Protein AF-A0A075KKU3-F1 (afdb_monomer_lite)

Structure (mmCIF, N/CA/C/O backbone):
data_AF-A0A075KKU3-F1
#
_entry.id   AF-A0A075KKU3-F1
#
loop_
_atom_site.group_PDB
_atom_site.id
_atom_site.type_symbol
_atom_site.label_atom_id
_atom_site.label_alt_id
_atom_site.label_comp_id
_atom_site.label_asym_id
_atom_site.label_entity_id
_atom_site.label_seq_id
_atom_site.pdbx_PDB_ins_code
_atom_site.Cartn_x
_atom_site.Cartn_y
_atom_site.Cartn_z
_atom_site.occupancy
_atom_site.B_iso_or_equiv
_atom_site.auth_seq_id
_atom_site.auth_comp_id
_atom_site.auth_asym_id
_atom_site.auth_atom_id
_atom_site.pdbx_PDB_model_num
ATOM 1 N N . MET A 1 1 ? -11.821 4.908 -2.402 1.00 57.75 1 MET A N 1
ATOM 2 C CA . MET A 1 1 ? -10.361 5.062 -2.504 1.00 57.75 1 MET A CA 1
ATOM 3 C C . MET A 1 1 ? -9.953 4.494 -3.857 1.00 57.75 1 MET A C 1
ATOM 5 O O . MET A 1 1 ? -10.589 3.549 -4.305 1.00 57.75 1 MET A O 1
ATOM 9 N N . ASN A 1 2 ? -9.047 5.140 -4.581 1.00 56.44 2 ASN A N 1
ATOM 10 C CA . ASN A 1 2 ? -8.658 4.754 -5.942 1.00 56.44 2 ASN A CA 1
ATOM 11 C C . ASN A 1 2 ? -7.353 3.944 -5.912 1.00 56.44 2 ASN A C 1
ATOM 13 O O . ASN A 1 2 ? -6.552 4.147 -5.005 1.00 56.44 2 ASN A O 1
ATOM 17 N N . ARG A 1 3 ? -7.093 3.110 -6.929 1.00 59.72 3 ARG A N 1
ATOM 18 C CA . ARG A 1 3 ? -6.006 2.106 -6.917 1.00 59.72 3 ARG A CA 1
ATOM 19 C C . ARG A 1 3 ? -4.617 2.592 -6.487 1.00 59.72 3 ARG A C 1
ATOM 21 O O . ARG A 1 3 ? -3.818 1.889 -5.878 1.00 59.72 3 ARG A O 1
ATOM 28 N N . ASN A 1 4 ? -4.313 3.835 -6.834 1.00 70.44 4 ASN A N 1
ATOM 29 C CA . ASN A 1 4 ? -3.016 4.435 -6.553 1.00 70.44 4 ASN A CA 1
ATOM 30 C C . ASN A 1 4 ? -2.929 5.034 -5.141 1.00 70.44 4 ASN A C 1
ATOM 32 O O . ASN A 1 4 ? -1.833 5.259 -4.645 1.00 70.44 4 ASN A O 1
ATOM 36 N N . GLU A 1 5 ? -4.051 5.290 -4.470 1.00 81.94 5 GLU A N 1
ATOM 37 C CA . GLU A 1 5 ? -4.075 6.014 -3.196 1.00 81.94 5 GLU A CA 1
ATOM 38 C C . GLU A 1 5 ? -3.486 5.185 -2.050 1.00 81.94 5 GLU A C 1
ATOM 40 O O . GLU A 1 5 ? -2.767 5.741 -1.221 1.00 81.94 5 GLU A O 1
ATOM 45 N N . ILE A 1 6 ? -3.712 3.864 -2.021 1.00 89.31 6 ILE A N 1
ATOM 46 C CA . ILE A 1 6 ? -3.143 2.995 -0.977 1.00 89.31 6 ILE A CA 1
ATOM 47 C C . ILE A 1 6 ? -1.624 2.855 -1.142 1.00 89.31 6 ILE A C 1
ATOM 49 O O . ILE A 1 6 ? -0.877 2.963 -0.171 1.00 89.31 6 ILE A O 1
ATOM 53 N N . LEU A 1 7 ? -1.144 2.719 -2.383 1.00 89.38 7 LEU A N 1
ATOM 54 C CA . LEU A 1 7 ? 0.285 2.614 -2.687 1.00 89.38 7 LEU A CA 1
ATOM 55 C C . LEU A 1 7 ? 1.027 3.929 -2.422 1.00 89.38 7 LEU A C 1
ATOM 57 O O . LEU A 1 7 ? 2.152 3.914 -1.923 1.00 89.38 7 LEU A O 1
ATOM 61 N N . GLU A 1 8 ? 0.399 5.073 -2.696 1.00 90.06 8 GLU A N 1
ATOM 62 C CA . GLU A 1 8 ? 0.961 6.373 -2.326 1.00 90.06 8 GLU A CA 1
ATOM 63 C 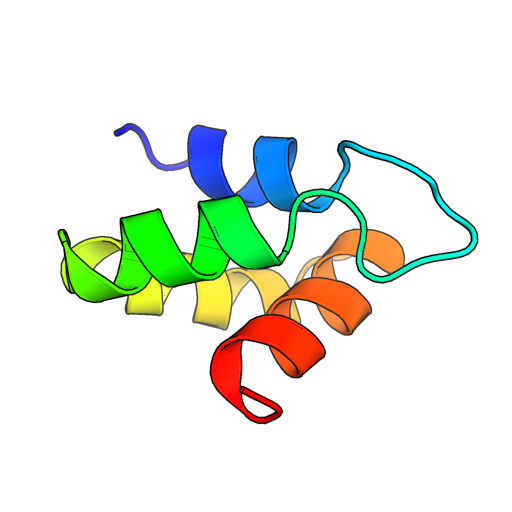C . GLU A 1 8 ? 0.953 6.584 -0.804 1.00 90.06 8 GLU A C 1
ATOM 65 O O . GLU A 1 8 ? 1.936 7.084 -0.253 1.00 90.06 8 GLU A O 1
ATOM 70 N N . LYS A 1 9 ? -0.080 6.120 -0.085 1.00 90.00 9 LYS A N 1
ATOM 71 C CA . LYS A 1 9 ? -0.067 6.118 1.389 1.00 90.00 9 LYS A CA 1
ATOM 72 C C . LYS A 1 9 ? 1.051 5.246 1.959 1.00 90.00 9 LYS A C 1
ATOM 74 O O . LYS A 1 9 ? 1.700 5.670 2.914 1.00 90.00 9 LYS A O 1
ATOM 79 N N . LEU A 1 10 ? 1.341 4.092 1.349 1.00 90.69 10 LEU A N 1
ATOM 80 C CA . LEU A 1 10 ? 2.469 3.237 1.739 1.00 90.69 10 LEU A CA 1
ATOM 81 C C . LEU A 1 10 ? 3.823 3.953 1.608 1.00 90.69 10 LEU A C 1
ATOM 83 O O . LEU A 1 10 ? 4.739 3.651 2.368 1.00 90.69 10 LEU A O 1
ATOM 87 N N . LYS A 1 11 ? 3.978 4.926 0.704 1.00 90.50 11 LYS A N 1
ATOM 88 C CA . LYS A 1 11 ? 5.203 5.745 0.605 1.00 90.50 11 LYS A CA 1
ATOM 89 C C . LYS A 1 11 ? 5.281 6.849 1.663 1.00 90.50 11 LYS A C 1
ATOM 91 O O . LYS A 1 11 ? 6.376 7.311 1.978 1.00 90.50 11 LYS A O 1
ATOM 96 N N . GLY A 1 12 ? 4.139 7.272 2.201 1.00 89.19 12 GLY A N 1
ATOM 97 C CA . GLY A 1 12 ? 4.022 8.383 3.142 1.00 89.19 12 GLY A CA 1
ATOM 98 C C . GLY A 1 12 ? 4.571 8.104 4.546 1.00 89.19 12 GLY A C 1
ATOM 99 O O . GLY A 1 12 ? 4.997 6.996 4.885 1.00 89.19 12 GLY A O 1
ATOM 100 N N . GLY A 1 13 ? 4.548 9.139 5.385 1.00 88.38 13 GLY A N 1
ATOM 101 C CA . GLY A 1 13 ? 4.990 9.075 6.779 1.00 88.38 13 GLY A CA 1
ATOM 102 C C . GLY A 1 13 ? 6.511 9.061 6.954 1.00 88.38 13 GLY A C 1
ATOM 103 O O . GLY A 1 13 ? 7.275 9.355 6.035 1.00 88.38 13 GLY A O 1
ATOM 104 N N . ASP A 1 14 ? 6.962 8.734 8.164 1.00 87.81 14 ASP A N 1
ATOM 105 C CA . ASP A 1 14 ? 8.390 8.665 8.486 1.00 87.81 14 ASP A CA 1
ATOM 106 C C . ASP A 1 14 ? 9.030 7.396 7.897 1.00 87.81 14 ASP A C 1
ATOM 108 O O . ASP A 1 14 ? 8.592 6.277 8.159 1.00 87.81 14 ASP A O 1
ATOM 112 N N . LEU A 1 15 ? 10.096 7.562 7.110 1.00 83.81 15 LEU A N 1
ATOM 113 C CA . LEU A 1 15 ? 10.866 6.468 6.504 1.00 83.81 15 LEU A CA 1
ATOM 114 C C . LEU A 1 15 ? 11.650 5.628 7.525 1.00 83.81 15 LEU A C 1
ATOM 116 O O . LEU A 1 15 ? 12.124 4.547 7.186 1.00 83.81 15 LEU A O 1
ATOM 120 N N . ARG A 1 16 ? 11.800 6.109 8.765 1.00 84.31 16 ARG A N 1
ATOM 121 C CA . ARG A 1 16 ? 12.423 5.377 9.880 1.00 84.31 16 ARG A CA 1
ATOM 122 C C . ARG A 1 16 ? 11.417 4.582 10.720 1.00 84.31 16 ARG A C 1
ATOM 124 O O . ARG A 1 16 ? 11.813 3.984 11.718 1.00 84.31 16 ARG A O 1
ATOM 131 N N . SER A 1 17 ? 10.143 4.565 10.330 1.00 83.19 17 SER A N 1
ATOM 132 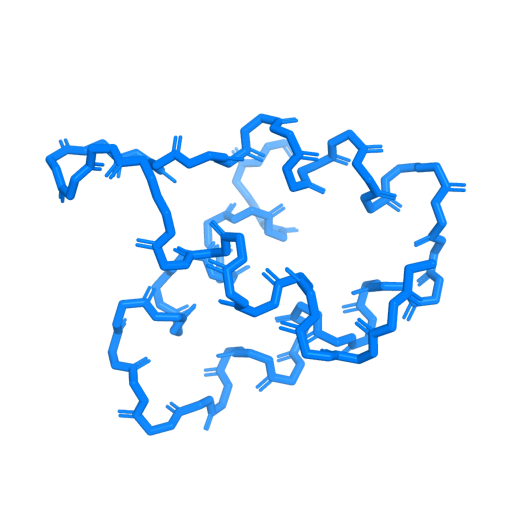C CA . SER A 1 17 ? 9.069 3.798 10.967 1.00 83.19 17 SER A CA 1
ATOM 133 C C . SER A 1 17 ? 8.246 3.024 9.924 1.00 83.19 17 SER A C 1
ATOM 135 O O . SER A 1 17 ? 8.577 3.006 8.732 1.00 83.19 17 SER A O 1
ATOM 137 N N . ILE A 1 18 ? 7.133 2.418 10.356 1.00 82.75 18 ILE A N 1
ATOM 138 C CA . ILE A 1 18 ? 6.134 1.807 9.462 1.00 82.75 18 ILE A CA 1
ATOM 139 C C . ILE A 1 18 ? 5.432 2.831 8.540 1.00 82.75 18 ILE A C 1
ATOM 141 O O . ILE A 1 18 ? 4.628 2.447 7.695 1.00 82.75 18 ILE A O 1
ATOM 145 N N . GLY A 1 19 ? 5.736 4.131 8.666 1.00 88.38 19 GLY A N 1
ATOM 146 C CA . GLY A 1 19 ? 5.103 5.203 7.902 1.00 88.38 19 GLY A CA 1
ATOM 147 C C . GLY A 1 19 ? 3.655 5.419 8.333 1.00 88.38 19 GLY A C 1
ATOM 148 O O . GLY A 1 19 ? 3.348 5.385 9.524 1.00 88.38 19 GLY A O 1
ATOM 149 N N . ASN A 1 20 ? 2.759 5.595 7.364 1.00 91.19 20 ASN A N 1
ATOM 150 C CA . ASN A 1 20 ? 1.315 5.729 7.597 1.00 91.19 20 ASN A CA 1
ATOM 151 C C . ASN A 1 20 ? 0.613 4.371 7.819 1.00 91.19 20 ASN A C 1
ATOM 153 O O . ASN A 1 20 ? -0.565 4.231 7.501 1.00 91.19 20 ASN A O 1
ATOM 157 N N . GLY A 1 21 ? 1.320 3.357 8.333 1.00 89.50 21 GLY A N 1
ATOM 158 C CA . GLY A 1 21 ? 0.822 1.978 8.382 1.00 89.50 21 GLY A CA 1
ATOM 159 C C . GLY A 1 21 ? -0.514 1.816 9.117 1.00 89.50 21 GLY A C 1
ATOM 160 O O . GLY A 1 21 ? -1.447 1.228 8.588 1.00 89.50 21 GLY A O 1
ATOM 161 N N . GLY A 1 22 ? -0.684 2.473 10.268 1.00 88.75 22 GLY A N 1
ATOM 162 C CA . GLY A 1 22 ? -1.961 2.426 10.995 1.00 88.75 22 GLY A CA 1
ATOM 163 C C . GLY A 1 22 ? -3.159 2.969 10.198 1.00 88.75 22 GLY A C 1
ATOM 164 O O . GLY A 1 22 ? -4.266 2.451 10.324 1.00 88.75 22 GLY A O 1
ATOM 165 N N . GLU A 1 23 ? -2.952 3.978 9.344 1.00 91.06 23 GLU A N 1
ATOM 166 C CA . GLU A 1 23 ? -4.005 4.469 8.443 1.00 91.06 23 GLU A CA 1
ATOM 167 C C . GLU A 1 23 ? -4.287 3.466 7.323 1.00 91.06 23 GLU A C 1
ATOM 169 O O . GLU A 1 23 ? -5.445 3.238 6.990 1.00 91.06 23 GLU A O 1
ATOM 174 N N . VAL A 1 24 ? -3.239 2.841 6.776 1.00 91.88 24 VAL A N 1
ATOM 175 C CA . VAL A 1 24 ? -3.360 1.796 5.752 1.00 91.88 24 VAL A CA 1
ATOM 176 C C . VAL A 1 24 ? -4.166 0.618 6.293 1.00 91.88 24 VAL A C 1
ATOM 178 O O . VAL A 1 24 ? -5.144 0.234 5.665 1.00 91.88 24 VAL A O 1
ATOM 181 N N . VAL A 1 25 ? -3.837 0.095 7.475 1.00 91.69 25 VAL A N 1
ATOM 182 C CA . VAL A 1 25 ? -4.597 -0.995 8.113 1.00 91.69 25 VAL A CA 1
ATOM 183 C C . VAL A 1 25 ? -6.046 -0.592 8.359 1.00 91.69 25 VAL A C 1
ATOM 185 O O . VAL A 1 25 ? -6.957 -1.358 8.055 1.00 91.69 25 VAL A O 1
ATOM 188 N N . SER A 1 26 ? -6.280 0.622 8.864 1.00 92.25 26 SER A N 1
ATOM 189 C CA . SER A 1 26 ? -7.636 1.143 9.044 1.00 92.25 26 SER A CA 1
ATOM 190 C C . SER A 1 26 ? -8.416 1.150 7.725 1.00 92.25 26 SER A C 1
ATOM 192 O O . SER A 1 26 ? -9.568 0.727 7.698 1.00 92.25 26 SER A O 1
ATOM 194 N N . ASP A 1 27 ? -7.813 1.595 6.625 1.00 92.25 27 ASP A N 1
ATOM 195 C CA . ASP A 1 27 ? -8.464 1.595 5.312 1.00 92.25 27 ASP A CA 1
ATOM 196 C C . ASP A 1 27 ? -8.736 0.166 4.813 1.00 92.25 27 ASP A C 1
ATOM 198 O O . ASP A 1 27 ? -9.846 -0.115 4.366 1.00 92.25 27 ASP A O 1
ATOM 202 N N . LEU A 1 28 ? -7.774 -0.755 4.964 1.00 90.69 28 LEU A N 1
ATOM 203 C CA . LEU A 1 28 ? -7.922 -2.171 4.597 1.00 90.69 28 LEU A CA 1
ATOM 204 C C . LEU A 1 28 ? -9.060 -2.862 5.365 1.00 90.69 28 LEU A C 1
ATOM 206 O O . LEU A 1 28 ? -9.803 -3.654 4.790 1.00 90.69 28 LEU A O 1
ATOM 210 N N . LEU A 1 29 ? -9.217 -2.553 6.656 1.00 90.81 29 LEU A N 1
ATOM 211 C CA . LEU A 1 29 ? -10.296 -3.090 7.492 1.00 90.81 29 LEU A CA 1
ATOM 212 C C . LEU A 1 29 ? -11.675 -2.529 7.117 1.00 90.81 29 LEU A C 1
ATOM 214 O O . LEU A 1 29 ? -12.687 -3.187 7.356 1.00 90.81 29 LEU A O 1
ATOM 218 N N . ASN A 1 30 ? -11.726 -1.317 6.560 1.00 92.75 30 ASN A N 1
ATOM 219 C CA . ASN A 1 30 ? -12.971 -0.675 6.136 1.00 92.75 30 ASN A CA 1
ATOM 220 C C . ASN A 1 30 ? -13.364 -1.022 4.690 1.00 92.75 30 ASN A C 1
ATOM 222 O O . ASN A 1 30 ? -14.543 -0.916 4.347 1.00 92.75 30 ASN A O 1
ATOM 226 N N . ASP A 1 31 ? -12.409 -1.424 3.850 1.00 90.94 31 ASP A N 1
ATOM 227 C CA . ASP A 1 31 ? -12.632 -1.776 2.449 1.00 90.94 31 ASP A CA 1
ATOM 228 C C . ASP A 1 31 ? -11.718 -2.935 2.018 1.00 90.94 31 ASP A C 1
ATOM 230 O O . ASP A 1 31 ? -10.557 -2.755 1.647 1.00 90.94 31 ASP A O 1
ATOM 234 N N . GLU A 1 32 ? -12.279 -4.147 2.015 1.00 88.12 32 GLU A N 1
ATOM 235 C CA . GLU A 1 32 ? -11.571 -5.380 1.655 1.00 88.12 32 GLU A CA 1
ATOM 236 C C . GLU A 1 32 ? -11.047 -5.362 0.206 1.00 88.12 32 GLU A C 1
ATOM 238 O O . GLU A 1 32 ? -10.084 -6.060 -0.116 1.00 88.12 32 GLU A O 1
ATOM 243 N N . SER A 1 33 ? -11.610 -4.526 -0.680 1.00 88.94 33 SER A N 1
ATOM 244 C CA . SER A 1 33 ? -11.112 -4.409 -2.057 1.00 88.94 33 SER A CA 1
ATOM 245 C C . SER A 1 33 ? -9.685 -3.851 -2.123 1.00 88.94 33 SER A C 1
ATOM 247 O O . SER A 1 33 ? -8.939 -4.166 -3.054 1.00 88.94 33 SER A O 1
ATOM 249 N N . LEU A 1 34 ? -9.267 -3.106 -1.094 1.00 89.94 34 LEU A N 1
ATOM 250 C CA . LEU A 1 34 ? -7.924 -2.546 -0.966 1.00 89.94 34 LEU A CA 1
ATOM 251 C C . LEU A 1 34 ? -6.879 -3.593 -0.562 1.00 89.94 34 LEU A C 1
ATOM 253 O O . LEU A 1 34 ? -5.687 -3.382 -0.790 1.00 89.94 34 LEU A O 1
ATOM 257 N N . VAL A 1 35 ? -7.296 -4.744 -0.018 1.00 89.94 35 VAL A N 1
ATOM 258 C CA . VAL A 1 35 ? -6.384 -5.844 0.344 1.00 89.94 35 VAL A CA 1
ATOM 259 C C . VAL A 1 35 ? -5.681 -6.385 -0.895 1.00 89.94 35 VAL A C 1
ATOM 261 O O . VAL A 1 35 ? -4.477 -6.625 -0.857 1.00 89.94 35 VAL A O 1
ATOM 264 N N . VAL A 1 36 ? -6.403 -6.517 -2.013 1.00 90.88 36 VAL A N 1
ATOM 265 C CA . VAL A 1 36 ? -5.821 -6.955 -3.292 1.00 90.88 36 VAL A CA 1
ATOM 266 C C . VAL A 1 36 ? -4.743 -5.979 -3.755 1.00 90.88 36 VAL A C 1
ATOM 268 O O . VAL A 1 36 ? -3.700 -6.390 -4.250 1.00 90.88 36 VAL A O 1
ATOM 271 N N . GLU A 1 37 ? -4.952 -4.684 -3.546 1.00 89.75 37 GLU A N 1
ATOM 272 C CA . GLU A 1 37 ? -4.006 -3.661 -3.984 1.00 89.75 37 GLU A CA 1
ATOM 273 C C . GLU A 1 37 ? -2.777 -3.565 -3.085 1.00 89.75 37 GLU A C 1
ATOM 275 O O . GLU A 1 37 ? -1.657 -3.432 -3.578 1.00 89.75 37 GLU A O 1
AT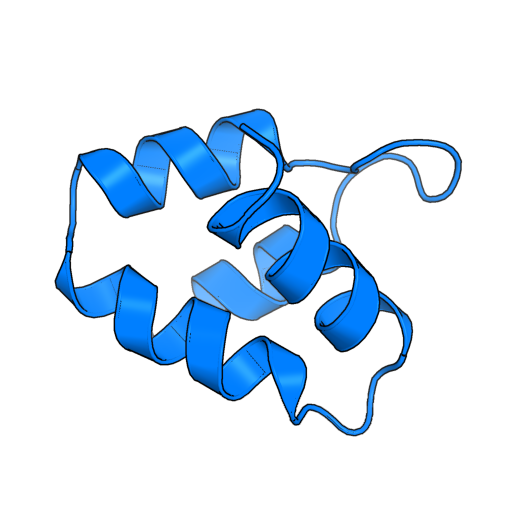OM 280 N N . ALA A 1 38 ? -2.960 -3.686 -1.769 1.00 89.81 38 ALA A N 1
ATOM 281 C CA . ALA A 1 38 ? -1.842 -3.839 -0.848 1.00 89.81 38 ALA A CA 1
ATOM 282 C C . ALA A 1 38 ? -1.045 -5.112 -1.172 1.00 89.81 38 ALA A C 1
ATOM 284 O O . ALA A 1 38 ? 0.185 -5.082 -1.155 1.00 89.81 38 ALA A O 1
ATOM 285 N N . PHE A 1 39 ? -1.722 -6.203 -1.542 1.00 92.00 39 PHE A N 1
ATOM 286 C CA . PHE A 1 39 ? -1.075 -7.448 -1.946 1.00 92.00 39 PHE A CA 1
ATOM 287 C C . PHE A 1 39 ? -0.266 -7.271 -3.240 1.00 92.00 39 PHE A C 1
ATOM 289 O O . PHE A 1 39 ? 0.901 -7.658 -3.284 1.00 92.00 39 PHE A O 1
ATOM 296 N N . ASP A 1 40 ? -0.819 -6.598 -4.253 1.00 92.12 40 ASP A N 1
ATOM 297 C CA . ASP A 1 40 ? -0.088 -6.221 -5.473 1.00 92.12 40 ASP A CA 1
ATOM 298 C C . ASP A 1 40 ? 1.136 -5.342 -5.151 1.00 92.12 40 ASP A C 1
ATOM 300 O O . ASP A 1 40 ? 2.199 -5.480 -5.764 1.00 92.12 40 ASP A O 1
ATOM 304 N N . GLY A 1 41 ? 1.033 -4.482 -4.132 1.00 92.12 41 GLY A N 1
ATOM 305 C CA . GLY A 1 41 ? 2.135 -3.668 -3.617 1.00 92.12 41 GLY A CA 1
ATOM 306 C C . GLY A 1 41 ? 3.358 -4.480 -3.171 1.00 92.12 41 GLY A C 1
ATOM 307 O O . GLY A 1 41 ? 4.487 -4.000 -3.302 1.00 92.12 41 GLY A O 1
ATOM 308 N N . MET A 1 42 ? 3.179 -5.732 -2.733 1.00 93.38 42 MET A N 1
ATOM 309 C CA . MET A 1 42 ? 4.288 -6.636 -2.386 1.00 93.38 42 MET A CA 1
ATOM 310 C C . MET A 1 42 ? 5.169 -6.994 -3.593 1.00 93.38 42 MET A C 1
ATOM 312 O O . MET A 1 42 ? 6.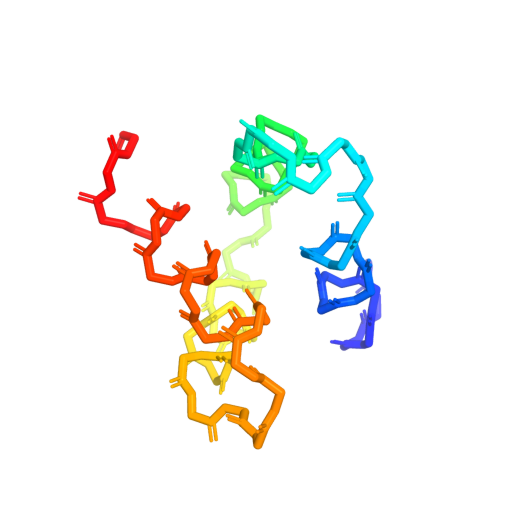326 -7.381 -3.418 1.00 93.38 42 MET A O 1
ATOM 316 N N . LEU A 1 43 ? 4.643 -6.840 -4.812 1.00 93.38 43 LEU A N 1
ATOM 317 C CA . LEU A 1 43 ? 5.334 -7.106 -6.076 1.00 93.38 43 LEU A CA 1
ATOM 318 C C . LEU A 1 43 ? 5.850 -5.831 -6.762 1.00 93.38 43 LEU A C 1
ATOM 320 O O . LEU A 1 43 ? 6.427 -5.916 -7.842 1.00 93.38 43 LEU A O 1
ATOM 324 N N . SER A 1 44 ? 5.657 -4.658 -6.152 1.00 94.31 44 SER A N 1
ATOM 325 C CA . SER A 1 44 ? 6.098 -3.369 -6.699 1.00 94.31 44 SER A CA 1
ATOM 326 C C . SER A 1 44 ? 7.609 -3.325 -6.953 1.00 94.31 44 SER A C 1
ATOM 328 O O . SER A 1 44 ? 8.379 -3.889 -6.183 1.00 94.31 44 SER A O 1
ATOM 330 N N . ASP A 1 45 ? 8.077 -2.583 -7.958 1.00 94.44 45 ASP A N 1
ATOM 331 C CA . ASP A 1 45 ? 9.515 -2.321 -8.152 1.00 94.44 45 ASP A CA 1
ATOM 332 C C . ASP A 1 45 ? 10.098 -1.400 -7.063 1.00 94.44 45 ASP A C 1
ATOM 334 O O . ASP A 1 45 ? 11.297 -1.448 -6.763 1.00 94.44 45 ASP A O 1
ATOM 338 N N . ASP A 1 46 ? 9.244 -0.621 -6.398 1.00 93.06 46 ASP A N 1
ATOM 339 C CA . ASP A 1 46 ? 9.624 0.232 -5.278 1.00 93.06 46 ASP A CA 1
ATOM 340 C C . ASP A 1 46 ? 9.810 -0.605 -4.002 1.00 93.06 46 ASP A C 1
ATOM 342 O O . ASP A 1 46 ? 8.863 -1.157 -3.435 1.00 93.06 46 ASP A O 1
ATOM 346 N N . ALA A 1 47 ? 11.057 -0.685 -3.532 1.00 92.94 47 ALA A N 1
ATOM 347 C CA . ALA A 1 47 ? 11.418 -1.459 -2.349 1.00 92.94 47 ALA A CA 1
ATOM 348 C C . ALA A 1 47 ? 10.689 -1.001 -1.076 1.00 92.94 47 ALA A C 1
ATOM 350 O O . ALA A 1 47 ? 10.396 -1.838 -0.219 1.00 92.94 47 ALA A O 1
ATOM 351 N N . LEU A 1 48 ? 10.374 0.294 -0.957 1.00 92.38 48 LEU A N 1
ATOM 352 C CA . LEU A 1 48 ? 9.649 0.833 0.190 1.00 92.38 48 LEU A CA 1
ATOM 353 C C . LEU A 1 48 ? 8.203 0.334 0.196 1.00 92.38 48 LEU A C 1
ATOM 355 O O . LEU A 1 48 ? 7.719 -0.114 1.237 1.00 92.38 48 LEU A O 1
ATOM 359 N N . ILE A 1 49 ? 7.545 0.358 -0.970 1.00 93.62 49 ILE A N 1
ATOM 360 C CA . ILE A 1 49 ? 6.183 -0.168 -1.128 1.00 93.62 49 ILE A CA 1
ATOM 361 C C . ILE A 1 49 ? 6.163 -1.659 -0.795 1.00 93.62 49 ILE A C 1
ATOM 363 O O . ILE A 1 49 ? 5.335 -2.066 0.010 1.00 93.62 49 ILE A O 1
ATOM 367 N N . ARG A 1 50 ? 7.096 -2.465 -1.329 1.00 94.38 50 ARG A N 1
ATOM 368 C CA . ARG A 1 50 ? 7.125 -3.918 -1.064 1.00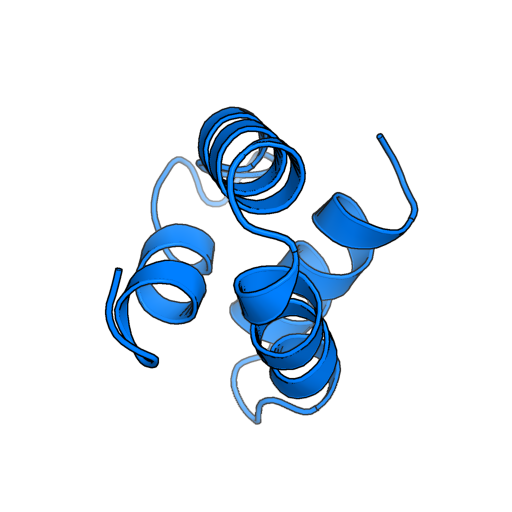 94.38 50 ARG A CA 1
ATOM 369 C C . ARG A 1 50 ? 7.226 -4.249 0.420 1.00 94.38 50 ARG A C 1
ATOM 371 O O . ARG A 1 50 ? 6.473 -5.082 0.927 1.00 94.38 50 ARG A O 1
ATOM 378 N N . MET A 1 51 ? 8.178 -3.611 1.104 1.00 92.06 51 MET A N 1
ATOM 379 C CA . MET A 1 51 ? 8.422 -3.840 2.526 1.00 92.06 51 MET A CA 1
ATOM 380 C C . MET A 1 51 ? 7.185 -3.468 3.343 1.00 92.06 51 MET A C 1
ATOM 382 O O . MET A 1 51 ? 6.699 -4.278 4.127 1.00 92.06 51 MET A O 1
ATOM 386 N N . ARG A 1 52 ? 6.628 -2.276 3.105 1.00 93.69 52 ARG A N 1
ATOM 387 C CA . ARG A 1 52 ? 5.490 -1.777 3.881 1.00 93.69 52 ARG A CA 1
ATOM 388 C C . ARG A 1 52 ? 4.187 -2.495 3.558 1.00 93.69 52 ARG A C 1
ATOM 390 O O . ARG A 1 52 ? 3.422 -2.752 4.476 1.00 93.69 52 ARG A O 1
ATOM 397 N N . ALA A 1 53 ? 3.942 -2.864 2.305 1.00 93.06 53 ALA A N 1
ATOM 398 C CA . ALA A 1 53 ? 2.816 -3.719 1.941 1.00 93.06 53 ALA A CA 1
ATOM 399 C C . ALA A 1 53 ? 2.856 -5.043 2.720 1.00 93.06 53 ALA A C 1
ATOM 401 O O . ALA A 1 53 ? 1.850 -5.465 3.281 1.00 93.06 53 ALA A O 1
ATOM 402 N N . SER A 1 54 ? 4.043 -5.651 2.817 1.00 91.56 54 SER A N 1
ATOM 403 C CA . SER A 1 54 ? 4.238 -6.890 3.574 1.00 91.56 54 SER A CA 1
ATOM 404 C C . SER A 1 54 ? 4.018 -6.689 5.078 1.00 91.56 54 SER A C 1
ATOM 406 O O . SER A 1 54 ? 3.336 -7.500 5.698 1.00 91.56 54 SER A O 1
ATOM 408 N N . ASP A 1 55 ? 4.556 -5.611 5.662 1.00 90.00 55 ASP A N 1
ATOM 409 C CA . ASP A 1 55 ? 4.362 -5.297 7.085 1.00 90.00 55 ASP A CA 1
ATOM 410 C C . ASP A 1 55 ? 2.869 -5.084 7.417 1.00 90.00 55 ASP A C 1
ATOM 412 O O . ASP A 1 55 ? 2.367 -5.706 8.345 1.00 90.00 55 ASP A O 1
ATOM 416 N N . ASN A 1 56 ? 2.136 -4.288 6.631 1.00 88.88 56 ASN A N 1
ATOM 417 C CA . ASN A 1 56 ? 0.730 -3.952 6.917 1.00 88.88 56 ASN A CA 1
ATOM 418 C C . ASN A 1 56 ? -0.259 -5.107 6.666 1.00 88.88 56 ASN A C 1
ATOM 420 O O . ASN A 1 56 ? -1.376 -5.070 7.168 1.00 88.88 56 ASN A O 1
ATOM 424 N N . LEU A 1 57 ? 0.112 -6.116 5.869 1.00 88.25 57 LEU A N 1
ATOM 425 C CA . LEU A 1 57 ? -0.752 -7.275 5.601 1.00 88.25 57 LEU A CA 1
ATOM 426 C C . LEU A 1 57 ? -0.555 -8.435 6.582 1.00 88.25 57 LEU A C 1
ATOM 428 O O . LEU A 1 57 ? -1.466 -9.240 6.753 1.00 88.25 57 LEU A O 1
ATOM 432 N N . TYR A 1 58 ? 0.632 -8.568 7.178 1.00 79.50 58 TYR A N 1
ATOM 433 C CA . TYR A 1 58 ? 1.005 -9.775 7.928 1.00 79.50 58 TYR A CA 1
ATOM 434 C C . TYR A 1 58 ? 1.483 -9.516 9.357 1.00 79.50 58 TYR A C 1
ATOM 436 O O . TYR A 1 58 ? 1.747 -10.482 10.078 1.00 79.50 58 TYR A O 1
ATOM 444 N N . ARG A 1 59 ? 1.667 -8.255 9.759 1.00 68.12 59 ARG A N 1
A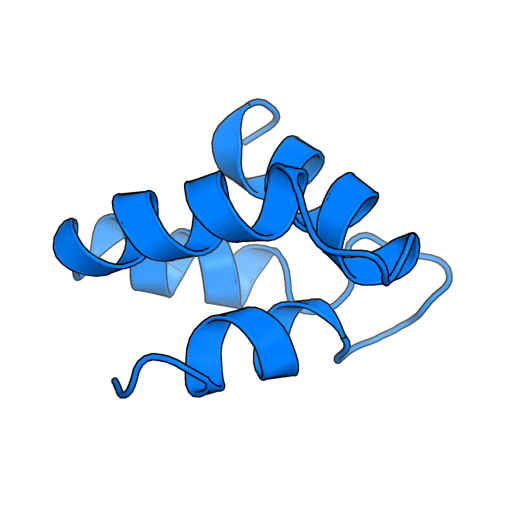TOM 445 C CA . ARG A 1 59 ? 2.342 -7.912 11.016 1.00 68.12 59 ARG A CA 1
ATOM 446 C C . ARG A 1 59 ? 1.477 -7.161 12.029 1.00 68.12 59 ARG A C 1
ATOM 448 O O . ARG A 1 59 ? 1.948 -6.989 13.154 1.00 68.12 59 ARG A O 1
ATOM 455 N N . ASP A 1 60 ? 0.259 -6.780 11.653 1.00 54.38 60 ASP A N 1
ATOM 456 C CA . ASP A 1 60 ? -0.743 -6.158 12.529 1.00 54.38 60 ASP A CA 1
ATOM 457 C C . ASP A 1 60 ? -1.836 -7.148 12.962 1.00 54.38 60 ASP A C 1
ATOM 459 O O . ASP A 1 60 ? -2.234 -8.009 12.141 1.00 54.38 60 ASP A O 1
#

pLDDT: mean 87.21, std 9.4, range [54.38, 94.44]

Secondary structure (DSSP, 8-state):
--HHHHHHHHH-S-TTTT-SHHHHHHHHHH-THHHHHHHHHTT-S-HHHHHHHHHHHH--

Radius of gyration: 9.95 Å; chains: 1; bounding box: 25×19×21 Å

Sequence (60 aa):
MNRNEILEKLKGGDLRSIGNGGEVVSDLLNDESLVVEAFDGMLSDDALIRMRASDNLYRD

Foldseek 3Di:
DDLCPLLVQLVAADPVDLHNLVVSLVVCVVDVVCLVSLVVLCVDPDPSSNVSSCCSNPPD